Protein AF-A0A1J5A2Y8-F1 (afdb_monomer_lite)

Structure (mmCIF, N/CA/C/O backbone):
data_AF-A0A1J5A2Y8-F1
#
_entry.id   AF-A0A1J5A2Y8-F1
#
loop_
_atom_site.group_PDB
_atom_site.id
_atom_site.type_symbol
_atom_site.label_atom_id
_atom_site.label_alt_id
_atom_site.label_comp_id
_atom_site.label_asym_id
_atom_site.label_entity_id
_atom_site.label_seq_id
_atom_site.pdbx_PDB_ins_code
_atom_site.Cartn_x
_atom_site.Cartn_y
_atom_site.Cartn_z
_atom_site.occupancy
_atom_site.B_iso_or_equiv
_atom_site.auth_seq_id
_atom_site.auth_comp_id
_atom_site.auth_asym_id
_atom_site.auth_atom_id
_atom_site.pdbx_PDB_model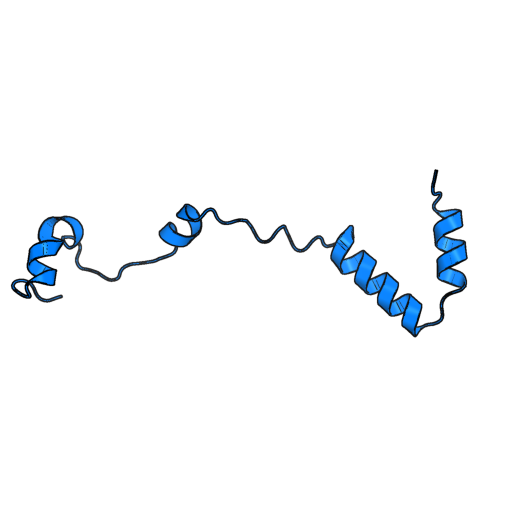_num
ATOM 1 N N . MET A 1 1 ? -28.022 8.873 11.482 1.00 69.06 1 MET A N 1
ATOM 2 C CA . MET A 1 1 ? -26.544 8.911 11.532 1.00 69.06 1 MET A CA 1
ATOM 3 C C . MET A 1 1 ? -26.063 7.574 12.057 1.00 69.06 1 MET A C 1
ATOM 5 O O . MET A 1 1 ? -26.719 7.032 12.935 1.00 69.06 1 MET A O 1
ATOM 9 N N . VAL A 1 2 ? -24.981 7.026 11.508 1.00 79.06 2 VAL A N 1
ATOM 10 C CA . VAL A 1 2 ? -24.378 5.796 12.042 1.00 79.06 2 VAL A CA 1
ATOM 11 C C . VAL A 1 2 ? -23.579 6.170 13.287 1.00 79.06 2 VAL A C 1
ATOM 13 O O . VAL A 1 2 ? -22.760 7.085 13.219 1.00 79.06 2 VAL A O 1
ATOM 16 N N . THR A 1 3 ? -23.837 5.505 14.412 1.00 89.06 3 THR A N 1
ATOM 17 C CA . THR A 1 3 ? -23.107 5.734 15.665 1.00 89.06 3 THR A CA 1
ATOM 18 C C . THR A 1 3 ? -22.121 4.592 15.934 1.00 89.06 3 THR A C 1
ATOM 20 O O . THR A 1 3 ? -22.311 3.484 15.416 1.00 89.06 3 THR A O 1
ATOM 23 N N . PRO A 1 4 ? -21.057 4.821 16.725 1.00 83.56 4 PRO A N 1
ATOM 24 C CA . PRO A 1 4 ? -20.087 3.778 17.061 1.00 83.56 4 PRO A CA 1
ATOM 25 C C . PRO A 1 4 ? -20.726 2.553 17.727 1.00 83.56 4 PRO A C 1
ATOM 27 O O . PRO A 1 4 ? -20.269 1.428 17.529 1.00 83.56 4 PRO A O 1
ATOM 30 N N . GLU A 1 5 ? -21.793 2.761 18.496 1.00 86.00 5 GLU A N 1
ATOM 31 C CA . GLU A 1 5 ? -22.510 1.713 19.225 1.00 86.00 5 GLU A CA 1
ATOM 32 C C . GLU A 1 5 ? -23.237 0.761 18.270 1.00 86.00 5 GLU A C 1
ATOM 34 O O . GLU A 1 5 ? -23.192 -0.452 18.464 1.00 86.00 5 GLU A O 1
ATOM 39 N N . LEU A 1 6 ? -23.834 1.291 17.196 1.00 85.69 6 LEU A N 1
ATOM 40 C CA . LEU A 1 6 ? -24.488 0.480 16.164 1.00 85.69 6 LEU A CA 1
ATOM 41 C C . LEU A 1 6 ? -23.482 -0.395 15.407 1.00 85.69 6 LEU A C 1
ATOM 43 O O . LEU A 1 6 ? -23.770 -1.548 15.103 1.00 85.69 6 LEU A O 1
ATOM 47 N N . VAL A 1 7 ? -22.283 0.132 15.142 1.00 83.94 7 VAL A N 1
ATOM 48 C CA . VAL A 1 7 ? -21.215 -0.622 14.469 1.00 83.94 7 VAL A CA 1
ATOM 49 C C . VAL A 1 7 ? -20.673 -1.732 15.371 1.00 83.94 7 VAL A C 1
ATOM 51 O O . VAL A 1 7 ? -20.449 -2.843 14.899 1.00 83.94 7 VAL A O 1
ATOM 54 N N . LYS A 1 8 ? -20.501 -1.472 16.674 1.00 85.69 8 LYS A N 1
ATOM 55 C CA . LYS A 1 8 ? -20.070 -2.498 17.639 1.00 85.69 8 LYS A CA 1
ATOM 56 C C . LYS A 1 8 ? -21.074 -3.642 17.756 1.00 85.69 8 LYS A C 1
ATOM 58 O O . LYS A 1 8 ? -20.664 -4.794 17.676 1.00 85.69 8 LYS A O 1
ATOM 63 N N . ALA A 1 9 ? -22.364 -3.322 17.880 1.00 86.50 9 ALA A N 1
ATOM 64 C CA . ALA A 1 9 ? -23.421 -4.326 17.990 1.00 86.50 9 ALA A CA 1
ATOM 65 C C . ALA A 1 9 ? -23.471 -5.262 16.771 1.00 86.50 9 ALA A C 1
ATOM 67 O O . ALA A 1 9 ? -23.750 -6.450 16.912 1.00 86.50 9 ALA A O 1
ATOM 68 N N . GLU A 1 10 ? -23.172 -4.740 15.580 1.00 82.19 10 GLU A N 1
ATOM 69 C CA . GLU A 1 10 ? -23.143 -5.547 14.362 1.00 82.19 10 GLU A CA 1
ATOM 70 C C . GLU A 1 10 ? -21.865 -6.393 14.251 1.00 82.19 10 GLU A C 1
ATOM 72 O O . GLU A 1 10 ? -21.928 -7.538 13.817 1.00 82.19 10 GLU A O 1
ATOM 77 N N . ILE A 1 11 ? -20.717 -5.887 14.719 1.00 84.38 11 ILE A N 1
ATOM 78 C CA . ILE A 1 11 ? -19.451 -6.642 14.760 1.00 84.38 11 ILE A CA 1
ATOM 79 C C . ILE A 1 11 ? -19.512 -7.796 15.770 1.00 84.38 11 ILE A C 1
ATOM 81 O O . ILE A 1 11 ? -18.972 -8.867 15.504 1.00 84.38 11 ILE A O 1
ATOM 85 N N . GLU A 1 12 ? -20.181 -7.613 16.909 1.00 85.50 12 GLU A N 1
ATOM 86 C CA . GLU A 1 12 ? -20.336 -8.654 17.939 1.00 85.50 12 GLU A CA 1
ATOM 87 C C . GLU A 1 12 ? -21.182 -9.849 17.476 1.00 85.50 12 GLU A C 1
ATOM 89 O O . GLU A 1 12 ? -21.077 -10.937 18.043 1.00 85.50 12 GLU A O 1
ATOM 94 N N . ARG A 1 13 ? -21.997 -9.672 16.431 1.00 87.62 13 ARG A N 1
ATOM 95 C CA . ARG A 1 13 ? -22.799 -10.744 15.820 1.00 87.62 13 ARG A CA 1
ATOM 96 C C . ARG A 1 13 ? -22.009 -11.602 14.833 1.00 87.62 13 ARG A C 1
ATOM 98 O O . ARG A 1 13 ? -22.485 -12.673 14.460 1.00 87.62 13 ARG A O 1
ATOM 105 N N . LEU A 1 14 ? -20.833 -11.145 14.406 1.00 84.81 14 LEU A N 1
ATOM 106 C CA . LEU A 1 14 ? -20.011 -11.830 13.415 1.00 84.81 14 LEU A CA 1
ATOM 107 C C . LEU A 1 14 ? -19.228 -12.984 14.040 1.00 84.81 14 LEU A C 1
ATOM 109 O O . LEU A 1 14 ? -18.741 -12.916 15.171 1.00 84.81 14 LEU A O 1
ATOM 113 N N . ASN A 1 15 ? -19.038 -14.049 13.268 1.00 85.81 15 ASN A N 1
ATOM 114 C CA . ASN A 1 15 ? -18.146 -15.132 13.659 1.00 85.81 15 ASN A CA 1
ATOM 115 C C . ASN A 1 15 ? -16.664 -14.732 13.473 1.00 85.81 15 ASN A C 1
ATOM 117 O O . ASN A 1 15 ? -16.337 -13.730 12.842 1.00 85.81 15 ASN A O 1
ATOM 121 N N . ARG A 1 16 ? -15.721 -15.540 13.983 1.00 81.00 16 ARG A N 1
ATOM 122 C CA . ARG A 1 16 ? -14.277 -15.211 13.923 1.00 81.00 16 ARG A CA 1
ATOM 123 C C . ARG A 1 16 ? -13.729 -15.013 12.503 1.00 81.00 16 ARG A C 1
ATOM 125 O O . ARG A 1 16 ? -12.803 -14.224 12.336 1.00 81.00 16 ARG A O 1
ATOM 132 N N . LYS A 1 17 ? -14.249 -15.734 11.503 1.00 82.62 17 LYS A N 1
ATOM 133 C CA . LYS A 1 17 ? -13.811 -15.598 10.104 1.00 82.62 17 LYS A CA 1
ATOM 134 C C . LYS A 1 17 ? -14.303 -14.274 9.525 1.00 82.62 17 LYS A C 1
ATOM 136 O O . LYS A 1 17 ? -13.496 -13.498 9.027 1.00 82.62 17 LYS A O 1
ATOM 141 N N . GLU A 1 18 ? -15.581 -13.972 9.707 1.00 84.31 18 GLU A N 1
ATOM 142 C CA . GLU A 1 18 ? -16.196 -12.714 9.268 1.00 84.31 18 GLU A CA 1
ATOM 143 C C . GLU A 1 18 ? -15.546 -11.501 9.951 1.00 84.31 18 GLU A C 1
ATOM 145 O O . GLU A 1 18 ? -15.235 -10.501 9.308 1.00 84.31 18 GLU A O 1
ATOM 150 N N . LEU A 1 19 ? -15.237 -11.613 11.246 1.00 86.81 19 LEU A N 1
ATOM 151 C CA . LEU A 1 19 ? -14.572 -10.560 12.013 1.00 86.81 19 LEU A CA 1
ATOM 152 C C . LEU A 1 19 ? -13.138 -10.304 11.513 1.00 86.81 19 LEU A C 1
ATOM 154 O O . LEU A 1 19 ? -12.687 -9.158 11.486 1.00 86.81 19 LEU A O 1
ATOM 158 N N . SER A 1 20 ? -12.440 -11.349 11.052 1.00 85.69 20 SER A N 1
ATOM 159 C CA . SER A 1 20 ? -11.118 -11.211 10.427 1.00 85.69 20 SER A CA 1
ATOM 160 C C . SER A 1 20 ? -11.176 -10.507 9.067 1.00 85.69 20 SER A C 1
ATOM 162 O O . SER A 1 20 ? -10.335 -9.652 8.784 1.00 85.69 20 SER A O 1
ATOM 164 N N . GLU A 1 21 ? -12.201 -10.792 8.260 1.00 86.31 21 GLU A N 1
ATOM 165 C CA . GLU A 1 21 ? -12.413 -10.150 6.958 1.00 86.31 21 GLU A CA 1
ATOM 166 C C . GLU A 1 21 ? -12.761 -8.669 7.116 1.00 86.31 21 GLU A C 1
ATOM 168 O O . GLU A 1 21 ? -12.177 -7.815 6.444 1.00 86.31 21 GLU A O 1
ATOM 173 N N . VAL A 1 22 ? -13.653 -8.344 8.057 1.00 87.19 22 VAL A N 1
ATOM 174 C CA . VAL A 1 22 ? -14.021 -6.957 8.375 1.00 87.19 22 VAL A CA 1
ATOM 175 C C . VAL A 1 22 ? -12.818 -6.180 8.905 1.00 87.19 22 VAL A C 1
ATOM 177 O O . VAL A 1 22 ? -12.592 -5.039 8.494 1.00 87.19 22 VAL A O 1
ATOM 180 N N . TYR A 1 23 ? -12.003 -6.790 9.767 1.00 86.25 23 TYR A N 1
ATOM 181 C CA . TYR A 1 23 ? -10.786 -6.159 10.272 1.00 86.25 23 TYR A CA 1
ATOM 182 C C . TYR A 1 23 ? -9.788 -5.850 9.148 1.00 86.25 23 TYR A C 1
ATOM 184 O O . TYR A 1 23 ? -9.308 -4.717 9.050 1.00 86.25 23 TYR A O 1
ATOM 192 N N . GLU A 1 24 ? -9.507 -6.812 8.266 1.00 85.69 24 GLU A N 1
ATOM 193 C CA . GLU A 1 24 ? -8.618 -6.592 7.120 1.00 85.69 24 GLU A CA 1
ATOM 194 C C . GLU A 1 24 ? -9.188 -5.557 6.143 1.00 85.69 24 GLU A C 1
ATOM 196 O O . G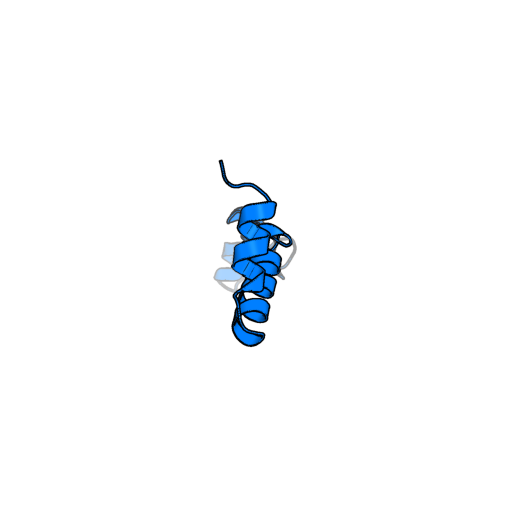LU A 1 24 ? -8.448 -4.698 5.658 1.00 85.69 24 GLU A O 1
ATOM 201 N N . PHE A 1 25 ? -10.503 -5.543 5.919 1.00 85.69 25 PHE A N 1
ATOM 202 C CA . PHE A 1 25 ? -11.151 -4.521 5.100 1.00 85.69 25 PHE A CA 1
ATOM 203 C C . PHE A 1 25 ? -10.953 -3.114 5.677 1.00 85.69 25 PHE A C 1
ATOM 205 O O . PHE A 1 25 ? -10.481 -2.216 4.974 1.00 85.69 25 PHE A O 1
ATOM 212 N N . ILE A 1 26 ? -11.253 -2.914 6.964 1.00 86.62 26 ILE A N 1
ATOM 213 C CA . ILE A 1 26 ? -11.086 -1.619 7.643 1.00 86.62 26 ILE A CA 1
ATOM 214 C C . ILE A 1 26 ? -9.616 -1.194 7.608 1.00 86.62 26 ILE A C 1
ATOM 216 O O . ILE A 1 26 ? -9.294 -0.054 7.255 1.00 86.62 26 ILE A O 1
ATOM 220 N N . LYS A 1 27 ? -8.707 -2.121 7.911 1.00 84.81 27 LYS A N 1
ATOM 221 C CA . LYS A 1 27 ? -7.266 -1.876 7.908 1.00 84.81 27 LYS A CA 1
ATOM 222 C C . LYS A 1 27 ? -6.762 -1.454 6.529 1.00 84.81 27 LYS A C 1
ATOM 224 O O . LYS A 1 27 ? -6.036 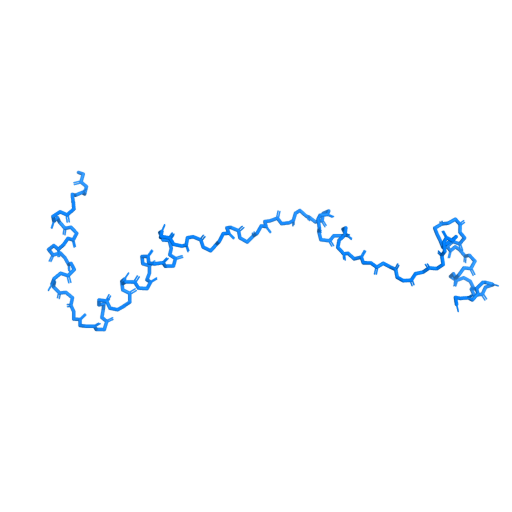-0.470 6.444 1.00 84.81 27 LYS A O 1
ATOM 229 N N . GLN A 1 28 ? -7.166 -2.136 5.459 1.00 79.81 28 GLN A N 1
ATOM 230 C CA . GLN A 1 28 ? -6.669 -1.883 4.101 1.00 79.81 28 GLN A CA 1
ATOM 231 C C . GLN A 1 28 ? -7.365 -0.730 3.370 1.00 79.81 28 GLN A C 1
ATOM 233 O O . GLN A 1 28 ? -6.790 -0.158 2.443 1.00 79.81 28 GLN A O 1
ATOM 238 N N . LYS A 1 29 ? -8.623 -0.426 3.702 1.00 76.25 29 LYS A N 1
ATOM 239 C CA . LYS A 1 29 ? -9.419 0.570 2.966 1.00 76.25 29 LYS A CA 1
ATOM 240 C C . LYS A 1 29 ? -9.574 1.887 3.707 1.00 76.25 29 LYS A C 1
ATOM 242 O O . LYS A 1 29 ? -9.632 2.922 3.051 1.00 76.25 29 LYS A O 1
ATOM 247 N N . ILE A 1 30 ? -9.634 1.851 5.036 1.00 77.19 30 ILE A N 1
ATOM 248 C CA . ILE A 1 30 ? -9.948 3.027 5.855 1.00 77.19 30 ILE A CA 1
ATOM 249 C C . ILE A 1 30 ? -8.699 3.537 6.578 1.00 77.19 30 ILE A C 1
ATOM 251 O O . ILE A 1 30 ? -8.411 4.728 6.522 1.00 77.19 30 ILE A O 1
ATOM 255 N N . VAL A 1 31 ? -7.943 2.649 7.233 1.00 77.94 31 VAL A N 1
ATOM 256 C CA . VAL A 1 31 ? -6.825 3.042 8.115 1.00 77.94 31 VAL A CA 1
ATOM 257 C C . VAL A 1 31 ? -5.506 3.174 7.360 1.00 77.94 31 VAL A C 1
ATOM 259 O O . VAL A 1 31 ? -4.772 4.142 7.540 1.00 77.94 31 VAL A O 1
ATOM 262 N N . GLN A 1 32 ? -5.204 2.213 6.494 1.00 68.62 32 GLN A N 1
ATOM 263 C CA . GLN A 1 32 ? -4.076 2.260 5.576 1.00 68.62 32 GLN A CA 1
ATOM 264 C C . GLN A 1 32 ? -4.627 2.370 4.162 1.00 68.62 32 GLN A C 1
ATOM 266 O O . GLN A 1 32 ? -4.570 1.384 3.425 1.00 68.62 32 GLN A O 1
ATOM 271 N N . PRO A 1 33 ? -5.165 3.532 3.739 1.00 60.09 33 PRO A N 1
ATOM 272 C CA . PRO A 1 33 ? -5.375 3.739 2.321 1.00 60.09 33 PRO A CA 1
ATOM 273 C C . PRO A 1 33 ? -3.988 3.592 1.712 1.00 60.09 33 PRO A C 1
ATOM 275 O O . PRO A 1 33 ? -3.163 4.484 1.914 1.00 60.09 33 PRO A O 1
ATOM 278 N N . LYS A 1 34 ? -3.692 2.436 1.084 1.00 59.03 34 LYS A N 1
ATOM 279 C CA . LYS A 1 34 ? -2.424 2.178 0.388 1.00 59.03 34 LYS A CA 1
ATOM 280 C C . LYS A 1 34 ? -2.138 3.457 -0.355 1.00 59.03 34 LYS A C 1
ATOM 282 O O . LYS A 1 34 ? -2.942 3.806 -1.222 1.00 59.03 34 LYS A O 1
ATOM 287 N N . SER A 1 35 ? -1.140 4.200 0.136 1.00 55.19 35 SER A N 1
ATOM 288 C CA . SER A 1 35 ? -0.943 5.612 -0.173 1.00 55.19 35 SER A CA 1
ATOM 289 C C . SER A 1 35 ? -1.172 5.745 -1.654 1.00 55.19 35 SER A C 1
ATOM 291 O O . SER A 1 35 ? -0.430 5.090 -2.385 1.00 55.19 35 SER A O 1
ATOM 293 N N . LYS A 1 36 ? -2.295 6.401 -2.036 1.00 54.97 36 LYS A N 1
ATOM 294 C CA . LYS A 1 36 ? -2.845 6.447 -3.404 1.00 54.97 36 LYS A CA 1
A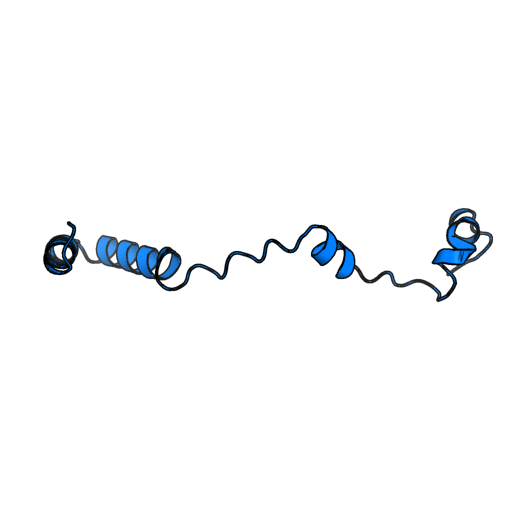TOM 295 C C . LYS A 1 36 ? -1.685 6.208 -4.325 1.00 54.97 36 LYS A C 1
ATOM 297 O O . LYS A 1 36 ? -0.832 7.100 -4.320 1.00 54.97 36 LYS A O 1
ATOM 302 N N . SER A 1 37 ? -1.568 5.001 -4.908 1.00 54.59 37 SER A N 1
ATOM 303 C CA . SER A 1 37 ? -0.406 4.618 -5.716 1.00 54.59 37 SER A CA 1
ATOM 304 C C . SER A 1 37 ? -0.120 5.846 -6.529 1.00 54.59 37 SER A C 1
ATOM 306 O O . SER A 1 37 ? -1.024 6.239 -7.274 1.00 54.59 37 SER A O 1
ATOM 308 N N . LYS A 1 38 ? 0.963 6.572 -6.181 1.00 55.44 38 LYS A N 1
ATOM 309 C CA . LYS A 1 38 ? 1.114 7.960 -6.622 1.00 55.44 38 LYS A CA 1
ATOM 310 C C . LYS A 1 38 ? 0.845 7.857 -8.098 1.00 55.44 38 LYS A C 1
ATOM 312 O O . LYS A 1 38 ? 1.533 7.065 -8.744 1.00 55.44 38 LYS A O 1
ATOM 317 N N . ASN A 1 39 ? -0.206 8.520 -8.577 1.00 55.94 39 ASN A N 1
ATOM 318 C CA . ASN A 1 39 ? -0.429 8.684 -9.997 1.00 55.94 39 ASN A CA 1
ATOM 319 C C . ASN A 1 39 ? 0.784 9.503 -10.420 1.00 55.94 39 ASN A C 1
ATOM 321 O O . ASN A 1 39 ? 0.744 10.729 -10.452 1.00 55.94 39 ASN A O 1
ATOM 325 N N . LYS A 1 40 ? 1.928 8.826 -10.554 1.00 61.88 40 LYS A N 1
ATOM 326 C CA . LYS A 1 40 ? 3.145 9.350 -11.106 1.00 61.88 40 LYS A CA 1
ATOM 327 C C . LYS A 1 40 ? 2.644 9.706 -12.478 1.00 61.88 40 LYS A C 1
ATOM 329 O O . LYS A 1 40 ? 2.219 8.827 -13.230 1.00 61.88 40 LYS A O 1
ATOM 334 N N . SER A 1 41 ? 2.537 11.008 -12.715 1.00 77.62 41 SER A N 1
ATOM 335 C CA . SER A 1 41 ? 2.175 11.506 -14.025 1.00 77.62 41 SER A CA 1
ATOM 336 C C . SER A 1 41 ? 3.040 10.769 -15.041 1.00 77.62 41 SER A C 1
ATOM 338 O O . SER A 1 41 ? 4.156 10.350 -14.719 1.00 77.62 41 SER A O 1
ATOM 340 N N . LEU A 1 42 ? 2.547 10.590 -16.262 1.00 79.38 42 LEU A N 1
ATOM 341 C CA . LEU A 1 42 ? 3.349 9.976 -17.322 1.00 79.38 42 LEU A CA 1
ATOM 342 C C . LEU A 1 42 ? 4.761 10.594 -17.372 1.00 79.38 42 LEU A C 1
ATOM 344 O O . LEU A 1 42 ? 5.746 9.873 -17.474 1.00 79.38 42 LEU A O 1
ATOM 348 N N . MET A 1 43 ? 4.863 11.901 -17.107 1.00 77.75 43 MET A N 1
ATOM 349 C CA . MET A 1 43 ? 6.120 12.634 -16.952 1.00 77.75 43 MET A CA 1
ATOM 350 C C . MET A 1 43 ? 7.025 12.142 -15.808 1.00 77.75 43 MET A C 1
ATOM 352 O O . MET A 1 43 ? 8.237 12.052 -15.974 1.00 77.75 43 MET A O 1
ATOM 356 N N . ALA A 1 44 ? 6.473 11.793 -14.645 1.00 77.06 44 ALA A N 1
ATOM 357 C CA . ALA A 1 44 ? 7.236 11.221 -13.535 1.00 77.06 44 ALA A CA 1
ATOM 358 C C . ALA A 1 44 ? 7.742 9.797 -13.829 1.00 77.06 44 ALA A C 1
ATOM 360 O O . ALA A 1 44 ? 8.779 9.406 -13.293 1.00 77.06 44 ALA A O 1
ATOM 361 N N . ASN A 1 45 ? 7.040 9.038 -14.675 1.00 79.31 45 ASN A N 1
ATOM 362 C CA . ASN A 1 45 ? 7.513 7.735 -15.148 1.00 79.31 45 ASN A CA 1
ATOM 363 C C . ASN A 1 45 ? 8.593 7.895 -16.226 1.00 79.31 45 ASN A C 1
ATOM 365 O O . ASN A 1 45 ? 9.630 7.251 -16.129 1.00 79.31 45 ASN A O 1
ATOM 369 N N . LEU A 1 46 ? 8.400 8.807 -17.184 1.00 79.88 46 LEU A N 1
ATOM 370 C CA . LEU A 1 46 ? 9.391 9.127 -18.217 1.00 79.88 46 LEU A CA 1
ATOM 371 C C . LEU A 1 46 ? 10.699 9.650 -17.608 1.00 79.88 46 LEU A C 1
ATOM 373 O O . LEU A 1 46 ? 11.771 9.202 -17.989 1.00 79.88 46 LEU A O 1
ATOM 377 N N . LYS A 1 47 ? 10.624 10.514 -16.587 1.00 79.44 47 LYS A N 1
ATOM 378 C CA . LYS A 1 47 ? 11.805 11.014 -15.861 1.00 79.44 47 LYS A CA 1
ATOM 379 C C . LYS A 1 47 ? 12.587 9.912 -15.133 1.00 79.44 47 LYS A C 1
ATOM 381 O O . LYS A 1 47 ? 13.766 10.088 -14.845 1.00 79.44 47 LYS A O 1
ATOM 386 N N . ALA A 1 48 ? 11.936 8.806 -14.775 1.00 79.81 48 ALA A N 1
ATOM 387 C CA . ALA A 1 48 ? 12.603 7.692 -14.107 1.00 79.81 48 ALA A CA 1
ATOM 388 C C . ALA A 1 48 ? 13.411 6.814 -15.079 1.00 79.81 48 ALA A C 1
ATOM 390 O O . ALA A 1 48 ? 14.256 6.044 -14.623 1.00 79.81 48 ALA A O 1
ATOM 391 N N . ILE A 1 49 ? 13.166 6.923 -16.388 1.00 82.88 49 ILE A N 1
ATOM 392 C CA . ILE A 1 49 ? 13.930 6.210 -17.409 1.00 82.88 49 ILE A CA 1
ATOM 393 C C . ILE A 1 49 ? 15.295 6.889 -17.519 1.00 82.88 49 ILE A C 1
ATOM 395 O O . ILE A 1 49 ? 15.400 8.043 -17.927 1.00 82.88 49 ILE A O 1
ATOM 399 N N . LYS A 1 50 ? 16.346 6.169 -17.124 1.00 79.12 50 LYS A N 1
ATOM 400 C CA . LYS A 1 50 ? 17.729 6.558 -17.395 1.00 79.12 50 LYS A CA 1
ATOM 401 C C . LYS A 1 50 ? 18.124 5.966 -18.738 1.00 79.12 50 LYS A C 1
ATOM 403 O O . LYS A 1 50 ? 18.038 4.754 -18.911 1.00 79.12 50 LYS A O 1
ATOM 408 N N . ILE A 1 51 ? 18.521 6.824 -19.666 1.00 81.62 51 ILE A N 1
ATOM 409 C CA . ILE A 1 51 ? 19.102 6.405 -20.937 1.00 81.62 51 ILE A CA 1
ATOM 410 C C . ILE A 1 51 ? 20.611 6.358 -20.711 1.00 81.62 51 ILE A C 1
ATOM 412 O O . ILE A 1 51 ? 21.201 7.368 -20.335 1.00 81.62 51 ILE A O 1
ATOM 416 N N . ASP A 1 52 ? 21.197 5.175 -20.867 1.00 81.19 52 ASP A N 1
ATOM 417 C CA . ASP A 1 52 ? 22.645 4.990 -20.857 1.00 81.19 52 ASP A CA 1
ATOM 418 C C . ASP A 1 52 ? 23.159 5.283 -22.268 1.00 81.19 52 ASP A C 1
ATOM 420 O O . ASP A 1 52 ? 23.087 4.435 -23.156 1.00 81.19 52 ASP A O 1
ATOM 424 N N . ALA A 1 53 ? 23.527 6.540 -22.506 1.00 82.06 53 ALA A N 1
ATOM 425 C CA . ALA A 1 53 ? 23.993 7.013 -23.801 1.00 82.06 53 ALA A CA 1
ATOM 426 C C . ALA A 1 53 ? 25.125 8.042 -23.634 1.00 82.06 53 ALA A C 1
ATOM 428 O O . ALA A 1 53 ? 25.213 8.679 -22.579 1.00 82.06 53 ALA A O 1
ATOM 429 N N . PRO A 1 54 ? 25.973 8.227 -24.665 1.00 84.81 54 PRO A N 1
ATOM 430 C CA . PRO A 1 54 ? 27.021 9.246 -24.664 1.00 84.81 54 PRO A CA 1
ATOM 431 C C . PRO A 1 54 ? 26.470 10.660 -24.425 1.00 84.81 54 PRO A C 1
ATOM 433 O O . PRO A 1 54 ? 25.330 10.957 -24.780 1.00 84.81 54 PRO A O 1
ATOM 436 N N . GLU A 1 55 ? 27.291 11.556 -23.866 1.00 85.69 55 GLU A N 1
ATOM 437 C CA . GLU A 1 55 ? 26.882 12.931 -23.512 1.00 85.69 55 GLU A CA 1
ATOM 438 C C . GLU A 1 55 ? 26.302 13.717 -24.699 1.00 85.69 55 GLU A C 1
ATOM 440 O O . GLU A 1 55 ? 25.422 14.557 -24.529 1.00 85.69 55 GLU A O 1
ATOM 445 N N . ASP A 1 56 ? 26.746 13.390 -25.912 1.00 88.69 56 ASP A N 1
ATOM 446 C CA . ASP A 1 56 ? 26.357 14.047 -27.157 1.00 88.69 56 ASP A CA 1
ATOM 447 C C . ASP A 1 56 ? 25.255 13.316 -27.946 1.00 88.69 56 ASP A C 1
ATOM 449 O O . ASP A 1 56 ? 24.984 13.649 -29.105 1.00 88.69 56 ASP A O 1
ATOM 453 N N . PHE A 1 57 ? 24.607 12.322 -27.330 1.00 86.31 57 PHE A N 1
ATOM 454 C CA . PHE A 1 57 ? 23.581 11.495 -27.965 1.00 86.31 57 PHE A CA 1
ATOM 455 C C . PHE A 1 57 ? 22.374 12.302 -28.448 1.00 86.31 57 PHE A C 1
ATOM 457 O O . PHE A 1 57 ? 21.841 12.027 -29.518 1.00 86.31 57 PHE A O 1
ATOM 464 N N . ALA A 1 58 ? 21.948 13.313 -27.687 1.00 85.12 58 ALA A N 1
ATOM 465 C CA . ALA A 1 58 ? 20.811 14.150 -28.068 1.00 85.12 58 ALA A CA 1
ATOM 466 C C . ALA A 1 58 ? 21.120 15.049 -29.277 1.00 85.12 58 ALA A C 1
ATOM 468 O O . ALA A 1 58 ? 20.240 15.291 -30.099 1.00 85.12 58 ALA A O 1
ATOM 469 N N . GLU A 1 59 ? 22.361 15.526 -29.387 1.00 88.75 59 GLU A N 1
ATOM 470 C CA . GLU A 1 59 ? 22.801 16.414 -30.467 1.00 88.75 59 GLU A CA 1
ATOM 471 C C . GLU A 1 59 ? 23.117 15.649 -31.759 1.00 88.75 59 GLU A C 1
ATOM 473 O O . GLU A 1 59 ? 22.950 16.201 -32.839 1.00 88.75 59 GLU A O 1
ATOM 478 N N . ASN A 1 60 ? 23.525 14.378 -31.651 1.00 89.75 60 ASN A N 1
ATOM 479 C CA . ASN A 1 60 ? 23.969 13.541 -32.775 1.00 89.75 60 ASN A CA 1
ATOM 480 C C . ASN A 1 60 ? 23.126 12.266 -32.941 1.00 89.75 60 ASN A C 1
ATOM 482 O O . ASN A 1 60 ? 23.638 11.216 -33.340 1.00 89.75 60 ASN A O 1
ATOM 486 N N . HIS A 1 61 ? 21.849 12.314 -32.556 1.00 87.12 61 HIS A N 1
ATOM 487 C CA . HIS A 1 61 ? 20.969 11.142 -32.535 1.00 87.12 61 HIS A CA 1
ATOM 488 C C . HIS A 1 61 ? 20.880 10.449 -33.905 1.00 87.12 61 HIS A C 1
ATOM 490 O O . HIS A 1 61 ? 20.853 9.222 -33.995 1.00 87.12 61 HIS A O 1
ATOM 496 N N . ASP A 1 62 ? 20.861 11.237 -34.974 1.00 89.50 62 ASP A N 1
ATOM 497 C CA . ASP A 1 62 ? 20.910 10.786 -36.361 1.00 89.50 62 ASP A CA 1
ATOM 498 C C . ASP A 1 62 ? 22.176 9.975 -36.666 1.00 89.50 62 ASP A C 1
ATOM 500 O O . ASP A 1 62 ? 22.061 8.880 -37.211 1.00 89.50 62 ASP A O 1
ATOM 504 N N . LEU A 1 63 ? 23.350 10.436 -36.232 1.00 87.06 63 LEU A N 1
ATOM 505 C CA . LEU A 1 63 ? 24.627 9.747 -36.458 1.00 87.06 63 LEU A CA 1
ATOM 506 C C . LEU A 1 63 ? 24.708 8.391 -35.736 1.00 87.06 63 LEU A C 1
ATOM 508 O O . LEU A 1 63 ? 25.321 7.446 -36.238 1.00 87.06 63 LEU A O 1
ATOM 512 N N . TYR A 1 64 ? 24.074 8.266 -34.566 1.00 85.56 64 TYR A N 1
ATOM 513 C CA . TYR A 1 64 ? 23.956 6.982 -33.864 1.00 85.56 64 TYR A CA 1
ATOM 514 C C . TYR A 1 64 ? 22.916 6.056 -34.515 1.00 85.56 64 TYR A C 1
ATOM 516 O O . TYR A 1 64 ? 23.105 4.840 -34.539 1.00 85.56 64 TYR A O 1
ATOM 524 N N . MET A 1 65 ? 21.838 6.607 -35.084 1.00 83.75 65 MET A N 1
ATOM 525 C CA . MET A 1 65 ? 20.818 5.835 -35.808 1.00 83.75 65 MET A CA 1
ATOM 526 C C . MET A 1 65 ? 21.325 5.310 -37.159 1.00 83.75 65 MET A C 1
ATOM 528 O O . MET A 1 65 ? 20.965 4.203 -37.556 1.00 83.75 65 MET A O 1
ATOM 532 N N . THR A 1 66 ? 22.160 6.080 -37.863 1.00 87.44 66 THR A N 1
ATOM 533 C CA . THR A 1 66 ? 22.789 5.675 -39.133 1.00 87.44 66 THR A CA 1
ATOM 534 C C . THR A 1 66 ? 23.991 4.751 -38.925 1.00 87.44 66 THR A C 1
ATOM 536 O O . THR A 1 66 ? 24.441 4.104 -39.870 1.00 87.44 66 THR A O 1
ATOM 539 N N . GLY A 1 67 ? 24.496 4.650 -37.690 1.00 80.50 67 GLY A N 1
ATOM 540 C CA . GLY A 1 67 ? 25.665 3.844 -37.337 1.00 80.50 67 GLY A CA 1
ATOM 541 C C . GLY A 1 67 ? 27.002 4.488 -37.713 1.00 80.50 67 GLY A C 1
ATOM 542 O O . GLY A 1 67 ? 28.040 3.829 -37.612 1.00 80.50 67 GLY A O 1
ATOM 543 N N . GLU A 1 68 ? 26.988 5.757 -38.127 1.00 80.88 68 GLU A N 1
ATOM 544 C CA . GLU A 1 68 ? 28.190 6.569 -38.349 1.00 80.88 68 GLU A CA 1
ATOM 545 C C . GLU A 1 68 ? 28.922 6.851 -37.034 1.00 80.88 68 GLU A C 1
ATOM 547 O O . GLU A 1 68 ? 30.152 6.931 -37.004 1.00 80.88 68 GLU A O 1
ATOM 552 N N . LYS A 1 69 ? 28.175 6.911 -35.929 1.00 77.50 69 LYS A N 1
ATOM 553 C CA . LYS A 1 69 ? 28.702 6.997 -34.573 1.00 77.50 69 LYS A CA 1
ATOM 554 C C . LYS A 1 69 ? 28.301 5.751 -33.793 1.00 77.50 69 LYS A C 1
ATOM 556 O O . LYS A 1 69 ? 27.133 5.375 -33.756 1.00 77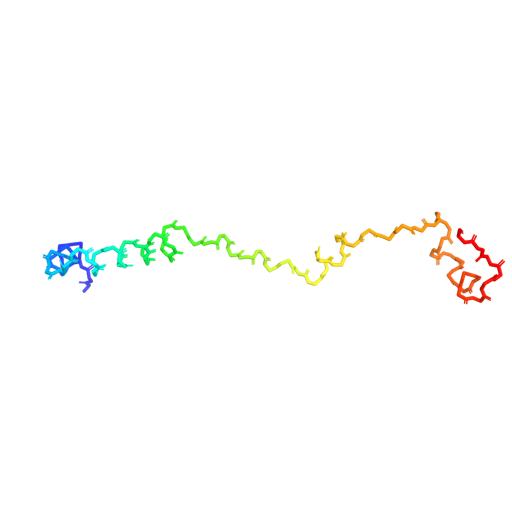.50 69 LYS A O 1
ATOM 561 N N . ARG A 1 70 ? 29.283 5.073 -33.199 1.00 72.50 70 ARG A N 1
ATOM 562 C CA . ARG A 1 70 ? 29.0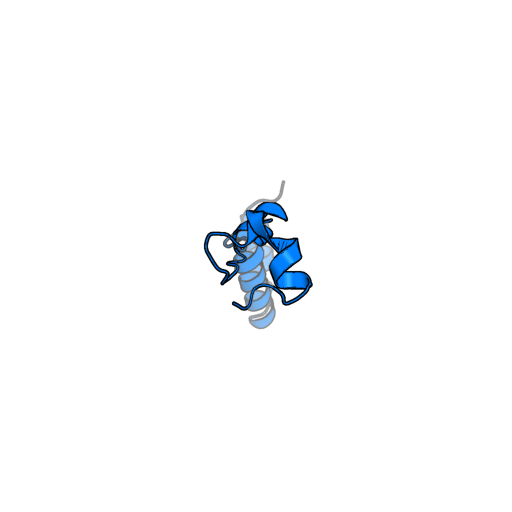53 3.885 -32.367 1.00 72.50 70 ARG A CA 1
ATOM 563 C C . ARG A 1 70 ? 29.190 4.274 -30.901 1.00 72.50 70 ARG A C 1
ATOM 565 O O . ARG A 1 70 ? 30.125 4.995 -30.563 1.00 72.50 70 ARG A O 1
ATOM 572 N N . ALA A 1 71 ? 28.220 3.840 -30.100 1.00 63.53 71 ALA A N 1
ATOM 573 C CA . ALA A 1 71 ? 28.227 3.973 -28.648 1.00 63.53 71 ALA A CA 1
ATOM 574 C C . ALA A 1 71 ? 29.273 3.048 -28.013 1.00 63.53 71 ALA A C 1
ATOM 576 O O . ALA A 1 71 ? 29.524 1.964 -28.596 1.00 63.53 71 ALA A O 1
#

Secondary structure (DSSP, 8-state):
---HHHHHHHHTTS-HHHHHHHHHHHIIIII----------HHHHHTT------TTTTTSHHHHHHTSS--

pLDDT: mean 79.72, std 9.44, range [54.59, 89.75]

Radius of gyration: 27.29 Å; chains: 1; bounding box: 56×32×58 Å

Sequence (71 aa):
MVTPELVKAEIERLNRKELSEVYEFIKQKIVQPKSKSKNKSLMANLKAIKIDAPEDFAENHDLYMTGEKRA

Foldseek 3Di:
DDDPVNVVVVLVPDDPVVNVVVVVCCVDVPVCVVPPPPPCDPVNVVVVDDDPDDPCCVVPVVCVVVVVDDD